Protein AF-A0A1N7AET1-F1 (afdb_monomer_lite)

Structure (mmCIF, N/CA/C/O backbone):
data_AF-A0A1N7AET1-F1
#
_entry.id   AF-A0A1N7AET1-F1
#
loop_
_atom_site.group_PDB
_atom_site.id
_atom_site.type_symbol
_atom_site.label_atom_id
_atom_site.label_alt_id
_atom_site.label_comp_id
_atom_site.label_asym_id
_atom_site.label_entity_id
_atom_site.label_seq_id
_atom_site.pdbx_PDB_ins_code
_atom_site.Cartn_x
_atom_site.Cartn_y
_atom_site.Cartn_z
_atom_site.occupancy
_atom_site.B_iso_or_equiv
_atom_site.auth_seq_id
_atom_site.auth_comp_id
_atom_site.auth_asym_id
_atom_site.auth_atom_id
_atom_site.pdbx_PDB_model_num
ATOM 1 N N . MET A 1 1 ? -4.453 28.402 16.350 1.00 63.47 1 MET A N 1
ATOM 2 C CA . MET A 1 1 ? -4.522 27.801 14.996 1.00 63.47 1 MET A CA 1
ATOM 3 C C . MET A 1 1 ? -3.288 26.959 14.665 1.00 63.47 1 MET A C 1
ATOM 5 O O . MET A 1 1 ? -3.488 25.794 14.373 1.00 63.47 1 MET A O 1
ATOM 9 N N . LYS A 1 2 ? -2.043 27.462 14.791 1.00 68.94 2 LYS A N 1
ATOM 10 C CA . LYS A 1 2 ? -0.813 26.687 14.478 1.00 68.94 2 LYS A CA 1
ATOM 11 C C . LYS A 1 2 ? -0.709 25.321 15.186 1.00 68.94 2 LYS A C 1
ATOM 13 O O . LYS A 1 2 ? -0.528 24.314 14.520 1.00 68.94 2 LYS A O 1
ATOM 18 N N . GLN A 1 3 ? -0.968 25.269 16.496 1.00 75.00 3 GLN A N 1
ATOM 19 C CA . GLN A 1 3 ? -0.899 24.020 17.277 1.00 75.00 3 GLN A CA 1
ATOM 20 C C . GLN A 1 3 ? -1.837 22.904 16.769 1.00 75.00 3 GLN A C 1
ATOM 22 O O . GLN A 1 3 ? -1.452 21.741 16.766 1.00 75.00 3 GLN A O 1
ATOM 27 N N . LEU A 1 4 ? -3.043 23.249 16.296 1.00 77.44 4 LEU A N 1
ATOM 28 C CA . LEU A 1 4 ? -4.006 22.277 15.751 1.00 77.44 4 LEU A CA 1
ATOM 29 C C . LEU A 1 4 ? -3.514 21.683 14.424 1.00 77.44 4 LEU A C 1
ATOM 31 O O . LEU A 1 4 ? -3.685 20.491 14.167 1.00 77.44 4 LEU A O 1
ATOM 35 N N . THR A 1 5 ? -2.884 22.509 13.588 1.00 79.00 5 THR A N 1
ATOM 36 C CA . THR A 1 5 ? -2.288 22.080 12.318 1.00 79.00 5 THR A CA 1
ATOM 37 C C . THR A 1 5 ? -1.079 21.176 12.558 1.00 79.00 5 THR A C 1
ATOM 39 O O . THR A 1 5 ? -0.978 20.123 11.932 1.00 79.00 5 THR A O 1
ATOM 42 N N . ASP A 1 6 ? -0.205 21.536 13.499 1.00 81.12 6 ASP A N 1
ATOM 43 C CA . ASP A 1 6 ? 0.990 20.753 13.836 1.00 81.12 6 ASP A CA 1
ATOM 44 C C . ASP A 1 6 ? 0.620 19.382 14.416 1.00 81.12 6 ASP A C 1
ATOM 46 O O . ASP A 1 6 ? 1.160 18.358 13.991 1.00 81.12 6 ASP A O 1
ATOM 50 N N . GLN A 1 7 ? -0.376 19.345 15.308 1.00 82.12 7 GLN A N 1
ATOM 51 C CA . GLN A 1 7 ? -0.922 18.102 15.847 1.00 82.12 7 GLN A CA 1
ATOM 52 C C . GLN A 1 7 ? -1.516 17.223 14.738 1.00 82.12 7 GLN A C 1
ATOM 54 O O . GLN A 1 7 ? -1.200 16.038 14.658 1.00 82.12 7 GLN A O 1
ATOM 59 N N . SER A 1 8 ? -2.322 17.803 13.841 1.00 83.94 8 SER A N 1
ATOM 60 C CA . SER A 1 8 ? -2.926 17.069 12.719 1.00 83.94 8 SER A CA 1
ATOM 61 C C . SER A 1 8 ? -1.863 16.468 11.796 1.00 83.94 8 SER A C 1
ATOM 63 O O . SER A 1 8 ? -1.957 15.300 11.421 1.00 83.94 8 SER A O 1
ATOM 65 N N . ASN A 1 9 ? -0.813 17.227 11.474 1.00 84.06 9 ASN A N 1
ATOM 66 C CA . ASN A 1 9 ? 0.296 16.756 10.643 1.00 84.06 9 ASN A CA 1
ATOM 67 C C . ASN A 1 9 ? 1.072 15.613 11.310 1.00 84.06 9 ASN A C 1
ATOM 69 O O . ASN A 1 9 ? 1.384 14.613 10.658 1.00 84.06 9 ASN A O 1
ATOM 73 N N . GLN A 1 10 ? 1.346 15.728 12.612 1.00 85.69 10 GLN A N 1
ATOM 74 C CA . GLN A 1 10 ? 2.007 14.671 13.373 1.00 85.69 10 GLN A CA 1
ATOM 75 C C . GLN A 1 10 ? 1.160 13.392 13.398 1.00 85.69 10 GLN A C 1
ATOM 77 O O . GLN A 1 10 ? 1.680 12.304 13.137 1.00 85.69 10 GLN A O 1
ATOM 82 N N . THR A 1 11 ? -0.148 13.513 13.642 1.00 89.75 11 THR A N 1
ATOM 83 C CA . THR A 1 11 ? -1.077 12.377 13.620 1.00 89.75 11 THR A CA 1
ATOM 84 C C . THR A 1 11 ? -1.144 11.732 12.235 1.00 89.75 11 THR A C 1
ATOM 86 O O . THR A 1 11 ? -1.041 10.511 12.131 1.00 89.75 11 THR A O 1
ATOM 89 N N . ILE A 1 12 ? -1.232 12.518 11.156 1.00 90.44 12 ILE A N 1
ATOM 90 C CA . ILE A 1 12 ? -1.226 11.996 9.779 1.00 90.44 12 ILE A CA 1
ATOM 91 C C . ILE A 1 12 ? 0.055 11.205 9.501 1.00 90.44 12 ILE A C 1
ATOM 93 O O . ILE A 1 12 ? -0.021 10.109 8.944 1.00 90.44 12 ILE A O 1
ATOM 97 N N . SER A 1 13 ? 1.220 11.709 9.920 1.00 91.31 13 SER A N 1
ATOM 98 C CA . SER A 1 13 ? 2.493 10.998 9.754 1.00 91.31 13 SER A CA 1
ATOM 99 C C . SER A 1 13 ? 2.486 9.647 10.473 1.00 91.31 13 SER A C 1
ATOM 101 O O . SER A 1 13 ? 2.852 8.634 9.882 1.00 91.31 13 SER A O 1
ATOM 103 N N . GLN A 1 14 ? 2.026 9.604 11.726 1.00 93.75 14 GLN A N 1
ATOM 104 C CA . GLN A 1 14 ? 1.952 8.366 12.511 1.00 93.75 14 GLN A CA 1
ATOM 105 C C . GLN A 1 14 ? 0.988 7.345 11.890 1.00 93.75 14 GLN A C 1
ATOM 107 O O . GLN A 1 14 ? 1.305 6.157 11.793 1.00 93.75 14 GLN A O 1
ATOM 112 N N . LEU A 1 15 ? -0.177 7.805 11.425 1.00 94.50 15 LEU A N 1
ATOM 113 C CA . LEU A 1 15 ? -1.154 6.959 10.742 1.00 94.50 15 LEU A CA 1
ATOM 114 C C . LEU A 1 15 ? -0.598 6.412 9.422 1.00 94.50 15 LEU A C 1
ATOM 116 O O . LEU A 1 15 ? -0.785 5.232 9.119 1.00 94.50 15 LEU A O 1
ATOM 120 N N . ASN A 1 16 ? 0.128 7.235 8.660 1.00 95.06 16 ASN A N 1
ATOM 121 C CA . ASN A 1 16 ? 0.759 6.815 7.414 1.00 95.06 16 ASN A CA 1
ATOM 122 C C . ASN A 1 16 ? 1.830 5.743 7.655 1.00 95.06 16 ASN A C 1
ATOM 124 O O . ASN A 1 16 ? 1.840 4.714 6.979 1.00 95.06 16 ASN A O 1
ATOM 128 N N . ASP A 1 17 ? 2.671 5.949 8.671 1.00 95.69 17 ASP A N 1
ATOM 129 C CA . ASP A 1 17 ? 3.715 5.017 9.094 1.00 95.69 17 ASP A CA 1
ATOM 130 C C . ASP A 1 17 ? 3.151 3.646 9.481 1.00 95.69 17 ASP A C 1
ATOM 132 O O . ASP A 1 17 ? 3.724 2.608 9.135 1.00 95.69 17 ASP A O 1
ATOM 136 N N . ALA A 1 18 ? 2.018 3.625 10.182 1.00 96.06 18 ALA A N 1
ATOM 137 C CA . ALA A 1 18 ? 1.328 2.391 10.534 1.00 96.06 18 ALA A CA 1
ATOM 138 C C . ALA A 1 18 ? 0.681 1.731 9.300 1.00 96.06 18 ALA A C 1
ATOM 140 O O . ALA A 1 18 ? 0.837 0.527 9.085 1.00 96.06 18 ALA A O 1
ATOM 141 N N . CYS A 1 19 ? 0.014 2.519 8.452 1.00 96.75 19 CYS A N 1
ATOM 142 C CA . CYS A 1 19 ? -0.646 2.044 7.236 1.00 96.75 19 CYS A CA 1
ATOM 143 C C . CYS A 1 19 ? 0.343 1.405 6.248 1.00 96.75 19 CYS A C 1
ATOM 145 O O . CYS A 1 19 ? 0.097 0.306 5.756 1.00 96.75 19 CYS A O 1
ATOM 147 N N . ARG A 1 20 ? 1.519 2.009 6.016 1.00 95.75 20 ARG A N 1
ATOM 148 C CA . ARG A 1 20 ? 2.523 1.439 5.095 1.00 95.75 20 ARG A CA 1
ATOM 149 C C . ARG A 1 20 ? 3.111 0.113 5.567 1.00 95.75 20 ARG A C 1
ATOM 151 O O . ARG A 1 20 ? 3.417 -0.745 4.741 1.00 95.75 20 ARG A O 1
ATOM 158 N N . LYS A 1 21 ? 3.245 -0.082 6.884 1.00 96.69 21 LYS A N 1
ATOM 159 C CA . LYS A 1 21 ? 3.692 -1.362 7.454 1.00 96.69 21 LYS A CA 1
ATOM 160 C C . LYS A 1 21 ? 2.660 -2.448 7.171 1.00 96.69 21 LYS A C 1
ATOM 162 O O . LYS A 1 21 ? 3.026 -3.531 6.726 1.00 96.69 21 LYS A O 1
ATOM 167 N N . ARG A 1 22 ? 1.375 -2.125 7.337 1.00 97.06 22 ARG A N 1
ATOM 168 C CA . ARG A 1 22 ? 0.271 -3.031 7.000 1.00 97.06 22 ARG A CA 1
ATOM 169 C C . ARG A 1 22 ? 0.159 -3.292 5.499 1.00 97.06 22 ARG A C 1
ATOM 171 O O . ARG A 1 22 ? -0.087 -4.429 5.119 1.00 97.06 22 ARG A O 1
ATOM 178 N N . LEU A 1 23 ? 0.425 -2.298 4.647 1.00 97.12 23 LEU A N 1
ATOM 179 C CA . LEU A 1 23 ? 0.464 -2.476 3.188 1.00 97.12 23 LEU A CA 1
ATOM 180 C C . LEU A 1 23 ? 1.519 -3.510 2.786 1.00 97.12 23 LEU A C 1
ATOM 182 O O . LEU A 1 23 ? 1.235 -4.438 2.030 1.00 97.12 23 LEU A O 1
ATOM 186 N N . ARG A 1 24 ? 2.724 -3.374 3.347 1.00 96.94 24 ARG A N 1
ATOM 187 C CA . ARG A 1 24 ? 3.804 -4.341 3.158 1.00 96.94 24 ARG A CA 1
ATOM 188 C C . ARG A 1 24 ? 3.417 -5.728 3.678 1.00 96.94 24 ARG A C 1
ATOM 190 O O . ARG A 1 24 ? 3.637 -6.711 2.976 1.00 96.94 24 ARG A O 1
ATOM 197 N N . HIS A 1 25 ? 2.843 -5.798 4.878 1.00 96.62 25 HIS A N 1
ATOM 198 C CA . HIS A 1 25 ? 2.418 -7.056 5.490 1.00 96.62 25 HIS A CA 1
ATOM 199 C C . HIS A 1 25 ? 1.351 -7.770 4.655 1.00 96.62 25 HIS A C 1
ATOM 201 O O . HIS A 1 25 ? 1.487 -8.960 4.402 1.00 96.62 25 HIS A O 1
ATOM 207 N N . LEU A 1 26 ? 0.344 -7.051 4.148 1.00 96.50 26 LEU A N 1
ATOM 208 C CA . LEU A 1 26 ? -0.670 -7.611 3.253 1.00 96.50 26 LEU A CA 1
ATOM 209 C C . LEU A 1 26 ? -0.027 -8.240 2.013 1.00 96.50 26 LEU A C 1
ATOM 211 O O . LEU A 1 26 ? -0.317 -9.385 1.679 1.00 96.50 26 LEU A O 1
ATOM 215 N N . ARG A 1 27 ? 0.897 -7.527 1.361 1.00 97.06 27 ARG A N 1
ATOM 216 C CA . ARG A 1 27 ? 1.614 -8.063 0.199 1.00 97.06 27 ARG A CA 1
ATOM 217 C C . ARG A 1 27 ? 2.388 -9.342 0.539 1.00 97.06 27 ARG A C 1
ATOM 219 O O . ARG A 1 27 ? 2.369 -10.297 -0.235 1.00 97.06 27 ARG A O 1
ATOM 226 N N . GLU A 1 28 ? 3.101 -9.345 1.663 1.00 96.56 28 GLU A N 1
ATOM 227 C CA . GLU A 1 28 ? 3.891 -10.495 2.119 1.00 96.56 28 GLU A CA 1
ATOM 228 C C . GLU A 1 28 ? 3.000 -11.681 2.513 1.00 96.56 28 GLU A C 1
ATOM 230 O O . GLU A 1 28 ? 3.333 -12.821 2.193 1.00 96.56 28 GLU A O 1
ATOM 235 N N . HIS A 1 29 ? 1.846 -11.418 3.127 1.00 94.62 29 HIS A N 1
ATOM 236 C CA . HIS A 1 29 ? 0.826 -12.416 3.440 1.00 94.62 29 HIS A CA 1
ATOM 237 C C . HIS A 1 29 ? 0.280 -13.093 2.176 1.00 94.62 29 HIS A C 1
ATOM 239 O O . HIS A 1 29 ? 0.164 -14.315 2.140 1.00 94.62 29 HIS A O 1
ATOM 245 N N . LEU A 1 30 ? 0.019 -12.318 1.119 1.00 94.25 30 LEU A N 1
ATOM 246 C CA . LEU A 1 30 ? -0.406 -12.838 -0.186 1.00 94.25 30 LEU A CA 1
ATOM 247 C C . LEU A 1 30 ? 0.724 -13.561 -0.947 1.00 94.25 30 LEU A C 1
ATOM 249 O O . LEU A 1 30 ? 0.498 -14.084 -2.034 1.00 94.25 30 LEU A O 1
ATOM 253 N N . GLY A 1 31 ? 1.954 -13.576 -0.417 1.00 96.06 31 GLY A N 1
ATOM 254 C CA . GLY A 1 31 ? 3.106 -14.207 -1.066 1.00 96.06 31 GLY A CA 1
ATOM 255 C C . GLY A 1 31 ? 3.560 -13.495 -2.344 1.00 96.06 31 GLY A C 1
ATOM 256 O O . GLY A 1 31 ? 4.226 -14.094 -3.190 1.00 96.06 31 GLY A O 1
ATOM 257 N N . LEU A 1 32 ? 3.202 -12.219 -2.516 1.00 96.94 32 LEU A N 1
ATOM 258 C CA . LEU A 1 32 ? 3.444 -11.483 -3.752 1.00 96.94 32 LEU A CA 1
ATOM 259 C C . LEU A 1 32 ? 4.750 -10.683 -3.708 1.00 96.94 32 LEU A C 1
ATOM 261 O O . LEU A 1 32 ? 5.116 -10.036 -2.717 1.00 96.94 32 LEU A O 1
ATOM 265 N N . SER A 1 33 ? 5.443 -10.661 -4.848 1.00 97.31 33 SER A N 1
ATOM 266 C CA . SER A 1 33 ? 6.523 -9.703 -5.067 1.00 97.31 33 SER A CA 1
ATOM 267 C C . SER A 1 33 ? 5.957 -8.282 -5.160 1.00 97.31 33 SER A C 1
ATOM 269 O O . SER A 1 33 ? 4.774 -8.081 -5.444 1.00 97.31 33 SER A O 1
ATOM 271 N N . ARG A 1 34 ? 6.808 -7.270 -4.949 1.00 97.06 34 ARG A N 1
ATOM 272 C CA . ARG A 1 34 ? 6.409 -5.862 -5.129 1.00 97.06 34 ARG A CA 1
ATOM 273 C C . ARG A 1 34 ? 5.870 -5.594 -6.527 1.00 97.06 34 ARG A C 1
ATOM 275 O O . ARG A 1 34 ? 4.872 -4.903 -6.642 1.00 97.06 34 ARG A O 1
ATOM 282 N N . THR A 1 35 ? 6.502 -6.155 -7.555 1.00 97.94 35 THR A N 1
ATOM 283 C CA . THR A 1 35 ? 6.057 -5.999 -8.943 1.00 97.94 35 THR A CA 1
ATOM 284 C C . THR A 1 35 ? 4.652 -6.558 -9.124 1.00 97.94 35 THR A C 1
ATOM 286 O O . THR A 1 35 ? 3.761 -5.794 -9.452 1.00 97.94 35 THR A O 1
ATOM 289 N N . LYS A 1 36 ? 4.412 -7.826 -8.753 1.00 98.06 36 LYS A N 1
ATOM 290 C CA . LYS A 1 36 ? 3.086 -8.448 -8.902 1.00 98.06 36 LYS A CA 1
ATOM 291 C C . LYS A 1 36 ? 1.988 -7.681 -8.163 1.00 98.06 36 LYS A C 1
ATOM 293 O O . LYS A 1 36 ? 0.910 -7.480 -8.701 1.00 98.06 36 LYS A O 1
ATOM 298 N N . PHE A 1 37 ? 2.262 -7.237 -6.938 1.00 98.00 37 PHE A N 1
ATOM 299 C CA . PHE A 1 37 ? 1.278 -6.486 -6.158 1.00 98.00 37 PHE A CA 1
ATOM 300 C C . PHE A 1 37 ? 1.026 -5.077 -6.712 1.00 98.00 37 PHE A C 1
ATOM 302 O O . PHE A 1 37 ? -0.099 -4.591 -6.682 1.00 98.00 37 PHE A O 1
ATOM 309 N N . ALA A 1 38 ? 2.062 -4.419 -7.234 1.00 97.75 38 ALA A N 1
ATOM 310 C CA . ALA A 1 38 ? 1.925 -3.132 -7.906 1.00 97.75 38 ALA A CA 1
ATOM 311 C C . ALA A 1 38 ? 1.136 -3.262 -9.219 1.00 97.75 38 ALA A C 1
ATOM 313 O O . ALA A 1 38 ? 0.275 -2.424 -9.481 1.00 97.75 38 ALA A O 1
ATOM 314 N N . ASP A 1 39 ? 1.361 -4.340 -9.974 1.00 97.88 39 ASP A N 1
ATOM 315 C CA . ASP A 1 39 ? 0.628 -4.652 -11.204 1.00 97.88 39 ASP A CA 1
ATOM 316 C C . ASP A 1 39 ? -0.868 -4.868 -10.922 1.00 97.88 39 ASP A C 1
ATOM 318 O O . ASP A 1 39 ? -1.699 -4.308 -11.632 1.00 97.88 39 ASP A O 1
ATOM 322 N N . MET A 1 40 ? -1.227 -5.578 -9.839 1.00 96.50 40 MET A N 1
ATOM 323 C CA . MET A 1 40 ? -2.631 -5.729 -9.400 1.00 96.50 40 MET A CA 1
ATOM 324 C C . MET A 1 40 ? -3.318 -4.385 -9.128 1.00 96.50 40 MET A C 1
ATOM 326 O O . MET A 1 40 ? -4.513 -4.227 -9.355 1.00 96.50 40 MET A O 1
ATOM 330 N N . LEU A 1 41 ? -2.561 -3.404 -8.636 1.00 96.44 41 LEU A N 1
ATOM 331 C CA . LEU A 1 41 ? -3.061 -2.063 -8.337 1.00 96.44 41 LEU A CA 1
ATOM 332 C C . LEU A 1 41 ? -2.927 -1.105 -9.530 1.00 96.44 41 LEU A C 1
ATOM 334 O O . LEU A 1 41 ? -3.340 0.047 -9.421 1.00 96.44 41 LEU A O 1
ATOM 338 N N . GLY A 1 42 ? -2.342 -1.539 -10.651 1.00 96.50 42 GLY A N 1
ATOM 339 C CA . GLY A 1 42 ? -2.106 -0.693 -11.821 1.00 96.50 42 GLY A CA 1
ATOM 340 C C . GLY A 1 42 ? -1.137 0.466 -11.560 1.00 96.50 42 GLY A C 1
ATOM 341 O O . GLY A 1 42 ? -1.266 1.525 -12.174 1.00 96.50 42 GLY A O 1
ATOM 342 N N . ILE A 1 43 ? -0.180 0.303 -10.638 1.00 96.56 43 ILE A N 1
ATOM 343 C CA . ILE A 1 43 ? 0.816 1.332 -10.301 1.00 96.56 43 ILE A CA 1
ATOM 344 C C . ILE A 1 43 ? 2.243 0.855 -10.604 1.00 96.56 43 ILE A C 1
ATOM 346 O O . ILE A 1 43 ? 2.519 -0.341 -10.567 1.00 96.56 43 ILE A O 1
ATOM 350 N N . PRO A 1 44 ? 3.212 1.764 -10.811 1.00 97.50 44 PRO A N 1
ATOM 351 C CA . PRO A 1 44 ? 4.610 1.365 -10.928 1.00 97.50 44 PRO A CA 1
ATOM 352 C C . PRO A 1 44 ? 5.136 0.687 -9.652 1.00 97.50 44 PRO A C 1
ATOM 354 O O . PRO A 1 44 ? 4.927 1.179 -8.539 1.00 97.50 44 PRO A O 1
ATOM 357 N N . ALA A 1 45 ? 5.929 -0.378 -9.799 1.00 97.25 45 ALA A N 1
ATOM 358 C CA . ALA A 1 45 ? 6.576 -1.061 -8.671 1.00 97.25 45 ALA A CA 1
ATOM 359 C C . ALA A 1 45 ? 7.465 -0.126 -7.824 1.00 97.25 45 ALA A C 1
ATOM 361 O O . ALA A 1 45 ? 7.596 -0.296 -6.608 1.00 97.25 45 ALA A O 1
ATOM 362 N N . THR A 1 46 ? 8.055 0.896 -8.450 1.00 96.75 46 THR A N 1
ATOM 363 C CA . THR A 1 46 ? 8.820 1.953 -7.772 1.00 96.75 46 THR A CA 1
ATOM 364 C C . THR A 1 46 ? 7.938 2.825 -6.878 1.00 96.75 46 THR A C 1
ATOM 366 O O . THR A 1 46 ? 8.362 3.192 -5.783 1.00 96.75 46 THR A O 1
ATOM 369 N N . THR A 1 47 ? 6.698 3.107 -7.287 1.00 96.19 47 THR A N 1
ATOM 370 C CA . THR A 1 47 ? 5.711 3.840 -6.484 1.00 96.19 47 THR A CA 1
ATOM 371 C C . THR A 1 47 ? 5.359 3.057 -5.224 1.00 96.19 47 THR A C 1
ATOM 373 O O . THR A 1 47 ? 5.454 3.602 -4.125 1.00 96.19 47 THR A O 1
ATOM 376 N N . LEU A 1 48 ? 5.065 1.759 -5.357 1.00 96.81 48 LEU A N 1
ATOM 377 C CA . LEU A 1 48 ? 4.820 0.886 -4.206 1.00 96.81 48 LEU A CA 1
ATOM 378 C C . LEU A 1 48 ? 6.036 0.822 -3.269 1.00 96.81 48 LEU A C 1
ATOM 380 O O . LEU A 1 48 ? 5.894 0.976 -2.056 1.00 96.81 48 LEU A O 1
ATOM 384 N N . LYS A 1 49 ? 7.245 0.645 -3.822 1.00 96.50 49 LYS A N 1
ATOM 385 C CA . LYS A 1 49 ? 8.496 0.658 -3.046 1.00 96.50 49 LYS A CA 1
ATOM 386 C C . LYS A 1 49 ? 8.633 1.948 -2.230 1.00 96.50 49 LYS A C 1
ATOM 388 O O . LYS A 1 49 ? 9.023 1.884 -1.068 1.00 96.50 49 LYS A O 1
ATOM 393 N N . ASN A 1 50 ? 8.304 3.101 -2.813 1.00 96.25 50 ASN A N 1
ATOM 394 C CA . ASN A 1 50 ? 8.403 4.391 -2.131 1.00 96.25 50 ASN A CA 1
ATOM 395 C C . ASN A 1 50 ? 7.435 4.518 -0.951 1.00 96.25 50 ASN A C 1
ATOM 397 O O . ASN A 1 50 ? 7.807 5.118 0.057 1.00 96.25 50 ASN A O 1
ATOM 401 N N . TYR A 1 51 ? 6.242 3.928 -1.048 1.00 95.44 51 TYR A N 1
ATOM 402 C CA . TYR A 1 51 ? 5.307 3.861 0.074 1.00 95.44 51 TYR A CA 1
ATOM 403 C C . TYR A 1 51 ? 5.821 2.946 1.187 1.00 95.44 51 TYR A C 1
ATOM 405 O O . TYR A 1 51 ? 5.868 3.352 2.345 1.00 95.44 51 TYR A O 1
ATOM 413 N N . GLU A 1 52 ? 6.264 1.732 0.851 1.00 94.12 52 GLU A N 1
ATOM 414 C CA . GLU A 1 52 ? 6.739 0.770 1.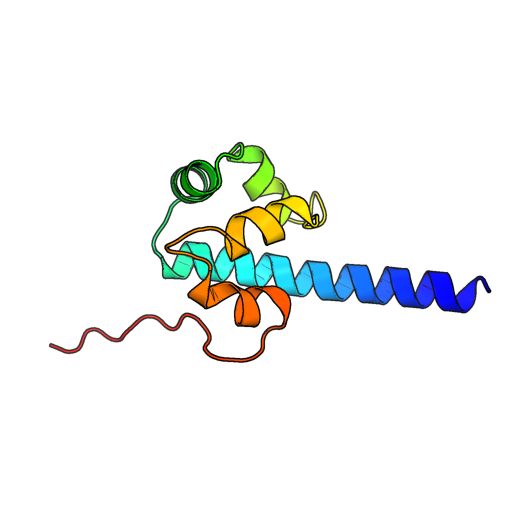856 1.00 94.12 52 GLU A CA 1
ATOM 415 C C . GLU A 1 52 ? 8.008 1.234 2.584 1.00 94.12 52 GLU A C 1
ATOM 417 O O . GLU A 1 52 ? 8.187 0.933 3.764 1.00 94.12 52 GLU A O 1
ATOM 422 N N . LEU A 1 53 ? 8.894 1.950 1.885 1.00 92.25 53 LEU A N 1
ATOM 423 C CA . LEU A 1 53 ? 10.174 2.425 2.418 1.00 92.25 53 LEU A CA 1
ATOM 424 C C . LEU A 1 53 ? 10.114 3.834 3.009 1.00 92.25 53 LEU A C 1
ATOM 426 O O . LEU A 1 53 ? 11.149 4.352 3.415 1.00 92.25 53 LEU A O 1
ATOM 430 N N . SER A 1 54 ? 8.928 4.435 3.133 1.00 87.88 54 SER A N 1
ATOM 431 C CA . SER A 1 54 ? 8.743 5.762 3.750 1.00 87.88 54 SER A CA 1
ATOM 432 C C . SER A 1 54 ? 9.276 6.940 2.931 1.00 87.88 54 SER A C 1
ATOM 434 O O . SER A 1 54 ? 9.296 8.060 3.430 1.00 87.88 54 SER A O 1
ATOM 436 N N . TYR A 1 55 ? 9.689 6.730 1.677 1.00 88.31 55 TYR A N 1
ATOM 437 C CA . TYR A 1 55 ? 10.121 7.827 0.805 1.00 88.31 55 TYR A CA 1
ATOM 438 C C . TYR A 1 55 ? 8.953 8.733 0.402 1.00 88.31 55 TYR A C 1
ATOM 440 O O . TYR A 1 55 ? 9.164 9.891 0.042 1.00 88.31 55 TYR A O 1
ATOM 448 N N . ARG A 1 56 ? 7.721 8.207 0.430 1.00 90.06 56 ARG A N 1
ATOM 449 C CA . ARG A 1 56 ? 6.483 8.962 0.214 1.00 90.06 56 ARG A CA 1
ATOM 450 C C . ARG A 1 56 ? 5.375 8.449 1.122 1.00 90.06 56 ARG A C 1
ATOM 452 O O . ARG A 1 56 ? 5.268 7.247 1.350 1.00 90.06 56 ARG A O 1
ATOM 459 N N . GLY A 1 57 ? 4.519 9.362 1.570 1.00 90.75 57 GLY A N 1
ATOM 460 C CA . GLY A 1 57 ? 3.294 8.992 2.263 1.00 90.75 57 GLY A CA 1
ATOM 461 C C . GLY A 1 57 ? 2.307 8.287 1.331 1.00 90.75 57 GLY A C 1
ATOM 462 O O . GLY A 1 57 ? 2.182 8.639 0.156 1.00 90.75 57 GLY A O 1
ATOM 463 N N . ILE A 1 58 ? 1.583 7.306 1.867 1.00 92.69 58 ILE A N 1
ATOM 464 C CA . ILE A 1 58 ? 0.402 6.717 1.225 1.00 92.69 58 ILE A CA 1
ATOM 465 C C . ILE A 1 58 ? -0.645 7.817 1.015 1.00 92.69 58 ILE A C 1
ATOM 467 O O . ILE A 1 58 ? -1.117 8.410 1.983 1.00 92.69 58 ILE A O 1
ATOM 471 N N . GLY A 1 59 ? -0.984 8.095 -0.244 1.00 88.62 59 GLY A N 1
ATOM 472 C CA . GLY A 1 59 ? -2.046 9.037 -0.607 1.00 88.62 59 GLY A CA 1
ATOM 473 C C . GLY A 1 59 ? -3.425 8.375 -0.683 1.00 88.62 59 GLY A C 1
ATOM 474 O O . GLY A 1 59 ? -3.538 7.153 -0.716 1.00 88.62 59 GLY A O 1
ATOM 475 N N . GLY A 1 60 ? -4.490 9.173 -0.783 1.00 91.88 60 GLY A N 1
ATOM 476 C CA . GLY A 1 60 ? -5.857 8.645 -0.898 1.00 91.88 60 GLY A CA 1
ATOM 477 C C . GLY A 1 60 ? -6.080 7.749 -2.125 1.00 91.88 60 GLY A C 1
ATOM 478 O O . GLY A 1 60 ? -6.802 6.764 -2.036 1.00 91.88 60 GLY A O 1
ATOM 479 N N . GLY A 1 61 ? -5.407 8.023 -3.248 1.00 93.88 61 GLY A N 1
ATOM 480 C CA . GLY A 1 61 ? -5.588 7.260 -4.490 1.00 93.88 61 GLY A CA 1
ATOM 481 C C . GLY A 1 61 ? -5.295 5.762 -4.355 1.00 93.88 61 GLY A C 1
ATOM 482 O O . GLY A 1 61 ? -6.076 4.945 -4.826 1.00 93.88 61 GLY A O 1
ATOM 483 N N . ILE A 1 62 ? -4.224 5.378 -3.652 1.00 94.25 62 ILE A N 1
ATOM 484 C CA . ILE A 1 62 ? -3.899 3.954 -3.467 1.00 94.25 62 ILE A CA 1
ATOM 485 C C . ILE A 1 62 ? -4.904 3.250 -2.548 1.00 94.25 62 ILE A C 1
ATOM 487 O O . ILE A 1 62 ? -5.240 2.092 -2.772 1.00 94.25 62 ILE A O 1
ATOM 491 N N . LEU A 1 63 ? -5.442 3.965 -1.556 1.00 95.62 63 LEU A N 1
ATOM 492 C CA . LEU A 1 63 ? -6.502 3.451 -0.689 1.00 95.62 63 LEU A CA 1
ATOM 493 C C . LEU A 1 63 ? -7.796 3.215 -1.479 1.00 95.62 63 LEU A C 1
ATOM 495 O O . LEU A 1 63 ? -8.446 2.193 -1.274 1.00 95.62 63 LEU A O 1
ATOM 499 N N . LEU A 1 64 ? -8.122 4.110 -2.418 1.00 97.44 64 LEU A N 1
ATOM 500 C CA . LEU A 1 64 ? -9.256 3.949 -3.331 1.00 97.44 64 LEU A CA 1
ATOM 501 C C . LEU A 1 64 ? -9.077 2.751 -4.274 1.00 97.44 64 LEU A C 1
ATOM 503 O O . LEU A 1 64 ? -10.025 2.004 -4.495 1.00 97.44 64 LEU A O 1
ATOM 507 N N . LEU A 1 65 ? -7.867 2.525 -4.790 1.00 97.38 65 LEU A N 1
ATOM 508 C CA . LEU A 1 65 ? -7.581 1.345 -5.611 1.00 97.38 65 LEU A CA 1
ATOM 509 C C . LEU A 1 65 ? -7.766 0.052 -4.810 1.00 97.38 65 LEU A C 1
ATOM 511 O O . LEU A 1 65 ? -8.404 -0.878 -5.287 1.00 97.38 65 LEU A O 1
ATOM 515 N N . ILE A 1 66 ? -7.272 0.007 -3.571 1.00 96.44 66 ILE A N 1
ATOM 516 C CA . ILE A 1 66 ? -7.383 -1.179 -2.712 1.00 96.44 66 ILE A CA 1
ATOM 517 C C . ILE A 1 66 ? -8.836 -1.463 -2.322 1.00 96.44 66 ILE A C 1
ATOM 519 O O . ILE A 1 66 ? -9.269 -2.609 -2.420 1.00 96.44 66 ILE A O 1
ATOM 523 N N . VAL A 1 67 ? -9.598 -0.448 -1.897 1.00 96.62 67 VAL A N 1
ATOM 524 C CA . VAL A 1 67 ? -10.994 -0.643 -1.465 1.00 96.62 67 VAL A CA 1
ATOM 525 C C . VAL A 1 67 ? -11.907 -1.074 -2.618 1.00 96.62 67 VAL A C 1
ATOM 527 O O . VAL A 1 67 ? -12.886 -1.770 -2.377 1.00 96.62 67 VAL A O 1
ATOM 530 N N . GLN A 1 68 ? -11.581 -0.703 -3.861 1.00 97.12 68 GLN A N 1
ATOM 531 C CA . GLN A 1 68 ? -12.336 -1.098 -5.057 1.00 97.12 68 GLN A CA 1
ATOM 532 C C . GLN A 1 68 ? -11.831 -2.401 -5.696 1.00 97.12 68 GLN A C 1
ATOM 534 O O . GLN A 1 68 ? -12.481 -2.934 -6.593 1.00 97.12 68 GLN A O 1
ATOM 539 N N . HIS A 1 69 ? -10.684 -2.934 -5.266 1.00 97.31 69 HIS A N 1
ATOM 540 C CA . HIS A 1 69 ? -10.124 -4.138 -5.870 1.00 97.31 69 HIS A CA 1
ATOM 541 C C . HIS A 1 69 ? -10.874 -5.394 -5.386 1.00 97.31 69 HIS A C 1
ATOM 543 O O . HIS A 1 69 ? -10.963 -5.608 -4.169 1.00 97.31 69 HIS A O 1
ATOM 549 N N . PRO A 1 70 ? -11.337 -6.280 -6.292 1.00 95.38 70 PRO A N 1
ATOM 550 C CA . PRO A 1 70 ? -12.124 -7.461 -5.926 1.00 95.38 70 PRO A CA 1
ATOM 551 C C . PRO A 1 70 ? -11.449 -8.344 -4.870 1.00 95.38 70 PRO A C 1
ATOM 553 O O . PRO A 1 70 ? -12.085 -8.761 -3.910 1.00 95.38 70 PRO A O 1
ATOM 556 N N . GLU A 1 71 ? -10.139 -8.564 -5.002 1.00 93.56 71 GLU A N 1
ATOM 557 C CA . GLU A 1 71 ? -9.376 -9.435 -4.095 1.00 93.56 71 GLU A CA 1
ATOM 558 C C . GLU A 1 71 ? -8.812 -8.727 -2.851 1.00 93.56 71 GLU A C 1
ATOM 560 O O . GLU A 1 71 ? -8.403 -9.396 -1.908 1.00 93.56 71 GLU A O 1
ATOM 565 N N . LEU A 1 72 ? -8.752 -7.387 -2.827 1.00 95.31 72 LEU A N 1
ATOM 566 C CA . LEU A 1 72 ? -8.074 -6.651 -1.743 1.00 95.31 72 LEU A CA 1
ATOM 567 C C . LEU A 1 72 ? -9.038 -5.868 -0.848 1.00 95.31 72 LEU A C 1
ATOM 569 O O . LEU A 1 72 ? -8.684 -5.554 0.290 1.00 95.31 72 LEU A O 1
ATOM 573 N N . SER A 1 73 ? -10.253 -5.593 -1.325 1.00 95.94 73 SER A N 1
ATOM 574 C CA . SER A 1 73 ? -11.279 -4.833 -0.601 1.00 95.94 73 SER A CA 1
ATOM 575 C C . SER A 1 73 ? -11.578 -5.409 0.788 1.00 95.94 73 SER A C 1
ATOM 577 O O . SER A 1 73 ? -11.691 -4.655 1.755 1.00 95.94 73 SER A O 1
ATOM 579 N N . ALA A 1 74 ? -11.586 -6.739 0.928 1.00 94.94 74 ALA A N 1
ATOM 580 C CA . ALA A 1 74 ? -11.800 -7.435 2.200 1.00 94.94 74 ALA A CA 1
ATOM 581 C C . ALA A 1 74 ? -10.757 -7.088 3.283 1.00 94.94 74 ALA A C 1
ATOM 583 O O . ALA A 1 74 ? -11.042 -7.184 4.475 1.00 94.94 74 ALA A O 1
ATOM 584 N N . HIS A 1 75 ? -9.558 -6.651 2.887 1.00 95.31 75 HIS A N 1
ATOM 585 C CA . HIS A 1 75 ? -8.476 -6.287 3.803 1.00 95.31 75 HIS A CA 1
ATOM 586 C C . HIS A 1 75 ? -8.430 -4.788 4.124 1.00 95.31 75 HIS A C 1
ATOM 588 O O . HIS A 1 75 ? -7.622 -4.367 4.956 1.00 95.31 75 HIS A O 1
ATOM 594 N N . PHE A 1 76 ? -9.274 -3.967 3.487 1.00 95.38 76 PHE A N 1
ATOM 595 C CA . PHE A 1 76 ? -9.183 -2.510 3.560 1.00 95.38 76 PHE A CA 1
ATOM 596 C C . PHE A 1 76 ? -9.321 -1.967 4.986 1.00 95.38 76 PHE A C 1
ATOM 598 O O . PHE A 1 76 ? -8.504 -1.147 5.403 1.00 95.38 76 PHE A O 1
ATOM 605 N N . THR A 1 77 ? -10.309 -2.442 5.753 1.00 95.75 77 THR A N 1
ATOM 606 C CA . THR A 1 77 ? -10.547 -1.973 7.129 1.00 95.75 77 THR A CA 1
ATOM 607 C C . THR A 1 77 ? -9.307 -2.159 7.997 1.00 95.75 77 THR A C 1
ATOM 609 O O . THR A 1 77 ? -8.834 -1.197 8.609 1.00 95.75 77 THR A O 1
ATOM 612 N N . TRP A 1 78 ? -8.721 -3.358 7.983 1.00 96.94 78 TRP A N 1
ATOM 613 C CA . TRP A 1 78 ? -7.488 -3.643 8.714 1.00 96.94 78 TRP A CA 1
ATOM 614 C C . TRP A 1 78 ? -6.305 -2.840 8.172 1.00 96.94 78 TRP A C 1
ATOM 616 O O . TRP A 1 78 ? -5.557 -2.247 8.946 1.00 96.94 78 T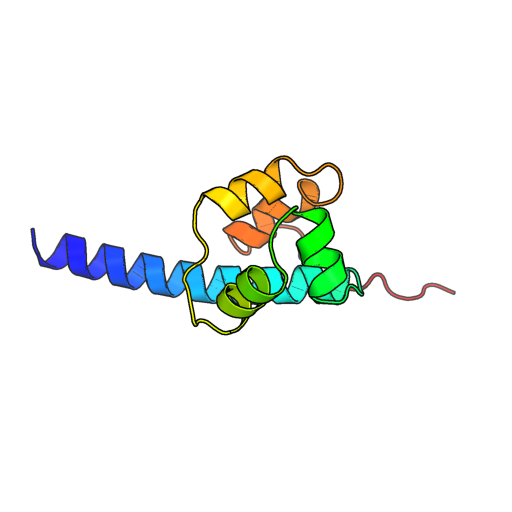RP A O 1
ATOM 626 N N . LEU A 1 79 ? -6.156 -2.724 6.853 1.00 96.44 79 LEU A N 1
ATOM 627 C CA . LEU A 1 79 ? -5.080 -1.942 6.251 1.00 96.44 79 LEU A CA 1
ATOM 628 C C . LEU A 1 79 ? -5.127 -0.468 6.691 1.00 96.44 79 LEU A C 1
ATOM 630 O O . LEU A 1 79 ? -4.114 0.091 7.122 1.00 96.44 79 LEU A O 1
ATOM 634 N N . ALA A 1 80 ? -6.298 0.161 6.619 1.00 94.75 80 ALA A N 1
ATOM 635 C CA . ALA A 1 80 ? -6.471 1.574 6.926 1.00 94.75 80 ALA A CA 1
ATOM 636 C C . ALA A 1 80 ? -6.382 1.857 8.433 1.00 94.75 80 ALA A C 1
ATOM 638 O O . ALA A 1 80 ? -5.720 2.812 8.839 1.00 94.75 80 ALA A O 1
ATOM 639 N N . THR A 1 81 ? -6.986 1.009 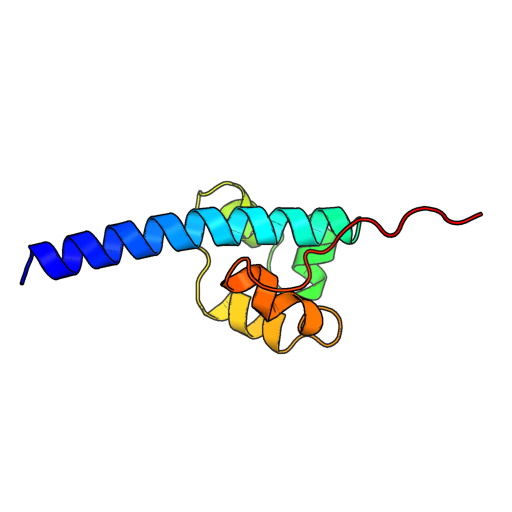9.268 1.00 94.69 81 THR A N 1
ATOM 640 C CA . THR A 1 81 ? -7.208 1.312 10.696 1.00 94.69 81 THR A CA 1
ATOM 641 C C . THR A 1 81 ? -6.379 0.460 11.659 1.00 94.69 81 THR A C 1
ATOM 643 O O . THR A 1 81 ? -6.201 0.834 12.815 1.00 94.69 81 THR A O 1
ATOM 646 N N . GLY A 1 82 ? -5.857 -0.681 11.206 1.00 94.31 82 GLY A N 1
ATOM 647 C CA . GLY A 1 82 ? -5.278 -1.715 12.066 1.00 94.31 82 GLY A CA 1
ATOM 648 C C . GLY A 1 82 ? -6.313 -2.534 12.844 1.00 94.31 82 GLY A C 1
ATOM 649 O O . GLY A 1 82 ? -5.918 -3.370 13.645 1.00 94.31 82 GLY A O 1
ATOM 650 N N . GLN A 1 83 ? -7.611 -2.298 12.633 1.00 93.25 83 GLN A N 1
ATOM 651 C CA . GLN A 1 83 ? -8.703 -2.994 13.316 1.00 93.25 83 GLN A CA 1
ATOM 652 C C . GLN A 1 83 ? -9.313 -4.087 12.432 1.00 93.25 83 GLN A C 1
ATOM 654 O O . GLN A 1 83 ? -9.358 -3.962 11.208 1.00 93.25 83 GLN A O 1
ATOM 659 N N . GLY A 1 84 ? -9.851 -5.131 13.059 1.00 87.69 84 GLY A N 1
ATOM 660 C CA . GLY A 1 84 ? -10.473 -6.260 12.366 1.00 87.69 84 GLY A CA 1
ATOM 661 C C . GLY A 1 84 ? -9.489 -7.385 12.050 1.00 87.69 84 GLY A C 1
ATOM 662 O O . GLY A 1 84 ? -8.449 -7.516 12.693 1.00 87.69 84 GLY A O 1
ATOM 663 N N . ASN A 1 85 ? -9.839 -8.219 11.070 1.00 84.25 85 ASN A N 1
ATOM 664 C CA . ASN A 1 85 ? -9.098 -9.444 10.782 1.00 84.25 85 ASN A CA 1
ATOM 665 C C . ASN A 1 85 ? -7.778 -9.140 10.069 1.00 84.25 85 ASN A C 1
ATOM 667 O O . ASN A 1 85 ? -7.745 -8.858 8.869 1.00 84.25 85 ASN A O 1
ATOM 671 N N . GLU A 1 86 ? -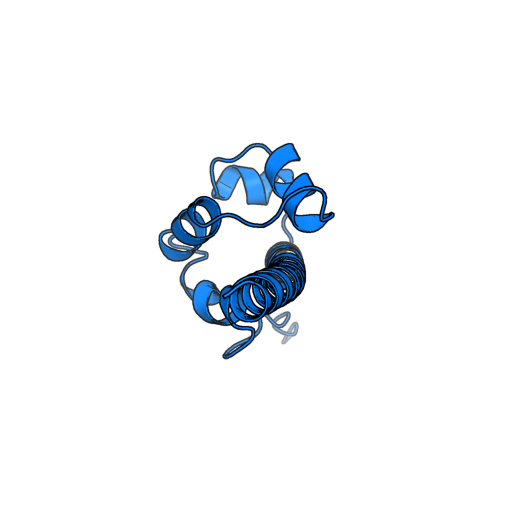6.687 -9.230 10.824 1.00 88.62 86 GLU A N 1
ATOM 672 C CA . GLU A 1 86 ? -5.339 -9.219 10.276 1.00 88.62 86 GLU A CA 1
ATOM 673 C C . GLU A 1 86 ? -5.140 -10.396 9.307 1.00 88.62 86 GLU A C 1
ATOM 675 O O . GLU A 1 86 ? -5.566 -11.513 9.615 1.00 88.62 86 GLU A O 1
ATOM 680 N N . PRO A 1 87 ? -4.481 -10.188 8.149 1.00 86.75 87 PRO A N 1
ATOM 681 C CA . PRO A 1 87 ? -4.101 -11.272 7.253 1.00 86.75 87 PRO A CA 1
ATOM 682 C C . PRO A 1 87 ? -3.073 -12.199 7.924 1.00 86.75 87 PRO A C 1
ATOM 684 O O . PRO A 1 87 ? -1.862 -12.037 7.786 1.00 86.75 87 PRO A O 1
ATOM 687 N N . THR A 1 88 ? -3.537 -13.187 8.681 1.00 83.06 88 THR A N 1
ATOM 688 C CA . THR A 1 88 ? -2.685 -14.207 9.300 1.00 83.06 88 THR A CA 1
ATOM 689 C C . THR A 1 88 ? -2.461 -15.337 8.309 1.00 83.06 88 THR A C 1
ATOM 691 O O . THR A 1 88 ? -3.401 -15.777 7.648 1.00 83.06 88 THR A O 1
ATOM 694 N N . LYS A 1 89 ? -1.214 -15.810 8.154 1.00 61.25 89 LYS A N 1
ATOM 695 C CA . LYS A 1 89 ? -0.934 -17.005 7.341 1.00 61.25 89 LYS A CA 1
ATOM 696 C C . LYS A 1 89 ? -1.872 -18.114 7.818 1.00 61.25 89 LYS A C 1
ATOM 698 O O . LYS A 1 89 ? -1.734 -18.560 8.955 1.00 61.25 89 LYS A O 1
ATOM 703 N N . ARG A 1 90 ? -2.832 -18.528 6.980 1.00 52.91 90 ARG A N 1
ATOM 704 C CA . ARG A 1 90 ? -3.630 -19.723 7.264 1.00 52.91 90 ARG A CA 1
ATOM 705 C C . ARG A 1 90 ? -2.627 -20.846 7.480 1.00 52.91 90 ARG A C 1
ATOM 707 O O . ARG A 1 90 ? -1.803 -21.099 6.600 1.00 52.91 90 ARG A O 1
ATOM 714 N N . GLY A 1 91 ? -2.636 -21.416 8.682 1.00 46.00 91 GLY A N 1
ATOM 715 C CA . GLY A 1 91 ? -1.829 -22.582 8.988 1.00 46.00 91 GLY A CA 1
ATOM 716 C C . GLY A 1 91 ? -2.093 -23.633 7.921 1.00 46.00 91 GLY A C 1
ATOM 717 O O . GLY A 1 91 ? -3.237 -23.851 7.528 1.00 46.00 91 GLY A O 1
ATOM 718 N N . THR A 1 92 ? -1.020 -24.235 7.428 1.00 43.28 92 THR A N 1
ATOM 719 C CA . THR A 1 92 ? -1.052 -25.571 6.848 1.00 43.28 92 THR A CA 1
ATOM 720 C C . THR A 1 92 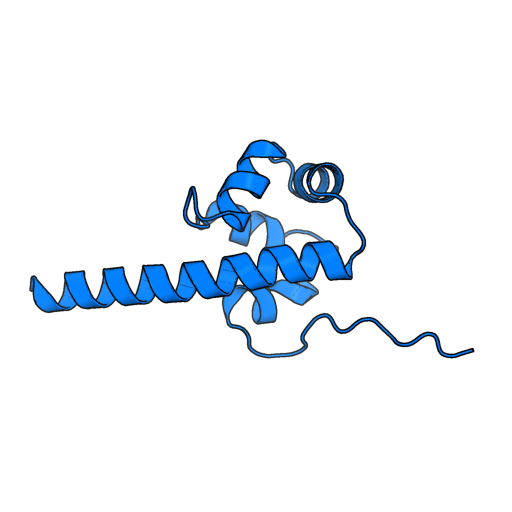? -1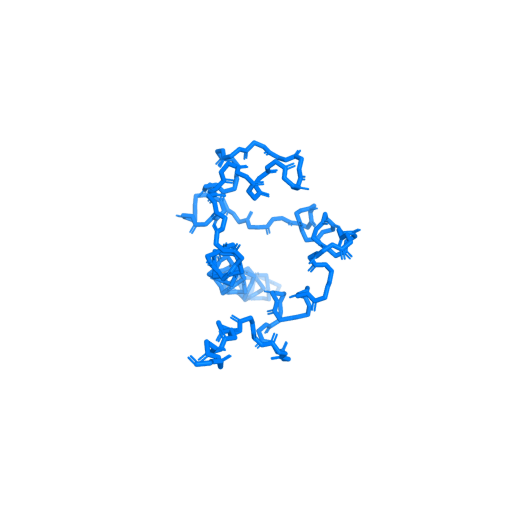.768 -26.480 7.843 1.00 43.28 92 THR A C 1
ATOM 722 O O . THR A 1 92 ? -1.186 -26.893 8.844 1.00 43.28 92 THR A O 1
ATOM 725 N N . SER A 1 93 ? -3.060 -26.693 7.625 1.00 45.31 93 SER A N 1
ATOM 726 C CA . SER A 1 93 ? -3.763 -27.862 8.122 1.00 45.31 93 SER A CA 1
ATOM 727 C C . SER A 1 93 ? -3.638 -28.908 7.030 1.00 45.31 93 SER A C 1
ATOM 729 O O . SER A 1 93 ? -4.351 -28.810 6.038 1.00 45.31 93 SER A O 1
ATOM 731 N N . GLU A 1 94 ? -2.664 -29.799 7.193 1.00 36.44 94 GLU A N 1
ATOM 732 C CA . GLU A 1 94 ? -2.672 -31.222 6.815 1.00 36.44 94 GLU A CA 1
ATOM 733 C C . GLU A 1 94 ? -1.374 -31.875 7.303 1.00 36.44 94 GLU A C 1
ATOM 735 O O . GLU A 1 94 ? -0.285 -31.310 7.045 1.00 36.44 94 GLU A O 1
#

Sequence (94 aa):
MKQLTDQSNQTISQLNDACRKRLRHLREHLGLSRTKFADMLGIPATTLKNYELSYRGIGGGILLLIVQHPELSAHFTWLATGQGNEPTKRGTSE

pLDDT: mean 89.88, std 12.88, range [36.44, 98.06]

Foldseek 3Di:
DVVVVVVVVVVLLVLQLQLLCLVVQVCVLVVHDLCRVCVLLVHDSVVNVCSNVVVDGDDVSSLVSQCPRPVRVVCSCCSRPVDDDRSDNPDPDD

Radius of gyration: 14.61 Å; chains: 1; bounding box: 22×59×29 Å

Secondary structure (DSSP, 8-state):
-HHHHHHHHHHHHHHHHHHHHHHHHHHHHTT--HHHHHHHTTS-HHHHHHHHTTSSPPPHHHHHHHHH-TTTGGGHHHHHHS-S----------